Protein AF-A0A8T4LTU1-F1 (afdb_monomer)

pLDDT: mean 87.13, std 15.45, range [32.5, 97.81]

Foldseek 3Di:
DDDDDDWDDKDKDKDWDADPPPPDDPDPLRIKIKMWIWTWDADPVRDIDIDIDIDIPSQPDPVSVVVVVVVVVVVVVVVCVVPVD

Mean predicted aligned error: 6.75 Å

Structure (mmCIF, N/CA/C/O backbone):
data_AF-A0A8T4LTU1-F1
#
_entry.id   AF-A0A8T4LTU1-F1
#
loop_
_atom_site.group_PDB
_atom_site.id
_atom_site.type_symbol
_atom_site.label_atom_id
_atom_site.label_alt_id
_atom_site.label_comp_id
_atom_site.label_asym_id
_atom_site.label_entity_id
_atom_site.label_seq_id
_atom_site.pdbx_PDB_ins_code
_atom_site.Cartn_x
_atom_site.Cartn_y
_atom_site.Cartn_z
_atom_site.occupancy
_atom_site.B_iso_or_equiv
_atom_site.auth_seq_id
_atom_site.auth_comp_id
_atom_site.auth_asym_id
_atom_site.auth_atom_id
_atom_site.pdbx_PDB_model_num
ATOM 1 N N . MET A 1 1 ? 8.221 -13.496 29.355 1.00 32.50 1 MET A N 1
ATOM 2 C CA . MET A 1 1 ? 7.261 -14.336 28.607 1.00 32.50 1 MET A CA 1
ATOM 3 C C . MET A 1 1 ? 6.318 -13.404 27.869 1.00 32.50 1 MET A C 1
ATOM 5 O O . MET A 1 1 ? 5.350 -12.935 28.451 1.00 32.50 1 MET A O 1
ATOM 9 N N . THR A 1 2 ? 6.655 -13.023 26.640 1.00 32.59 2 THR A N 1
ATOM 10 C CA . THR A 1 2 ? 5.833 -12.091 25.858 1.00 32.59 2 THR A CA 1
ATOM 11 C C . THR A 1 2 ? 4.774 -12.906 25.129 1.00 32.59 2 THR A C 1
ATOM 13 O O . THR A 1 2 ? 5.071 -13.663 24.208 1.00 32.59 2 THR A O 1
ATOM 16 N N . SER A 1 3 ? 3.550 -12.821 25.643 1.00 36.28 3 SER A N 1
ATOM 17 C CA . SER A 1 3 ? 2.366 -13.502 25.129 1.00 36.28 3 SER A CA 1
ATOM 18 C C . SER A 1 3 ? 2.114 -13.094 23.677 1.00 36.28 3 SER A C 1
ATOM 20 O O . SER A 1 3 ? 1.831 -11.932 23.389 1.00 36.28 3 SER A O 1
ATOM 22 N N . THR A 1 4 ? 2.239 -14.049 22.755 1.00 50.28 4 THR A N 1
ATOM 23 C CA . THR A 1 4 ? 1.791 -13.888 21.370 1.00 50.28 4 THR A CA 1
ATOM 24 C C . THR A 1 4 ? 0.273 -14.031 21.374 1.00 50.28 4 THR A C 1
ATOM 26 O O . THR A 1 4 ? -0.254 -15.141 21.416 1.00 50.28 4 THR A O 1
ATOM 29 N N . ARG A 1 5 ? -0.450 -12.906 21.397 1.00 48.41 5 ARG A N 1
ATOM 30 C CA . ARG A 1 5 ? -1.902 -12.900 21.176 1.00 48.41 5 ARG A CA 1
ATOM 31 C C . ARG A 1 5 ? -2.127 -13.278 19.708 1.00 48.41 5 ARG A C 1
ATOM 33 O O . ARG A 1 5 ? -1.689 -12.553 18.820 1.00 48.41 5 ARG A O 1
ATOM 40 N N . ALA A 1 6 ? -2.758 -14.425 19.466 1.00 46.34 6 ALA A N 1
ATOM 41 C CA . ALA A 1 6 ? -3.170 -14.847 18.133 1.00 46.34 6 ALA A CA 1
ATOM 42 C C . ALA A 1 6 ? -4.047 -13.751 17.502 1.00 46.34 6 ALA A C 1
ATOM 44 O O . ALA A 1 6 ? -5.091 -13.402 18.055 1.00 46.34 6 ALA A O 1
ATOM 45 N N . SER A 1 7 ? -3.602 -13.177 16.383 1.00 51.44 7 SER A N 1
ATOM 46 C CA . SER A 1 7 ? -4.407 -12.251 15.587 1.00 51.44 7 SER A CA 1
ATOM 47 C C . SER A 1 7 ? -5.612 -13.010 15.030 1.00 51.44 7 SER A C 1
ATOM 49 O O . SER A 1 7 ? -5.433 -13.990 14.305 1.00 51.44 7 SER A O 1
ATOM 51 N N . ARG A 1 8 ? -6.824 -12.584 15.405 1.00 54.09 8 ARG A N 1
ATOM 52 C CA . ARG A 1 8 ? -8.079 -13.001 14.758 1.00 54.09 8 ARG A CA 1
ATOM 53 C C . ARG A 1 8 ? -8.048 -12.548 13.287 1.00 54.09 8 ARG A C 1
ATOM 55 O O . ARG A 1 8 ? -7.327 -11.606 12.980 1.00 54.09 8 ARG A O 1
ATOM 62 N N . GLU A 1 9 ? -8.736 -13.280 12.405 1.00 54.78 9 GLU A N 1
ATOM 63 C CA . GLU A 1 9 ? -8.628 -13.237 10.929 1.00 54.78 9 GLU A CA 1
ATOM 64 C C . GLU A 1 9 ? -8.176 -11.893 10.324 1.00 54.78 9 GLU A C 1
ATOM 66 O O . GLU A 1 9 ? -8.887 -10.890 10.372 1.00 54.78 9 GLU A O 1
ATOM 71 N N . ASN A 1 10 ? -6.998 -11.896 9.690 1.00 66.00 10 ASN A N 1
ATOM 72 C CA . ASN A 1 10 ? -6.512 -10.756 8.917 1.00 66.00 10 ASN A CA 1
ATOM 73 C C . ASN A 1 10 ? -7.296 -10.673 7.602 1.00 66.00 10 ASN A C 1
ATOM 75 O O . ASN A 1 10 ? -7.273 -11.609 6.800 1.00 66.00 10 ASN A O 1
ATOM 79 N N . SER A 1 11 ? -7.956 -9.543 7.352 1.00 81.69 11 SER A N 1
ATOM 80 C CA . SER A 1 11 ? -8.538 -9.270 6.034 1.00 81.69 11 SER A CA 1
ATOM 81 C C . SER A 1 11 ? -7.427 -8.849 5.073 1.00 81.69 11 SER A C 1
ATOM 83 O O . SER A 1 11 ? -6.680 -7.912 5.367 1.00 81.69 11 SER A O 1
ATOM 85 N N . GLN A 1 12 ? -7.316 -9.538 3.933 1.00 92.50 12 GLN A N 1
ATOM 86 C CA . GLN A 1 12 ? -6.302 -9.274 2.911 1.00 92.50 12 GLN A CA 1
ATOM 87 C C . GLN A 1 12 ? -6.949 -8.963 1.558 1.00 92.50 12 GLN A C 1
ATOM 89 O O . GLN A 1 12 ? -7.803 -9.712 1.085 1.00 92.50 12 GLN A O 1
ATOM 94 N N . LEU A 1 13 ? -6.470 -7.906 0.902 1.00 95.44 13 LEU A N 1
ATOM 95 C CA . LEU A 1 13 ? -6.782 -7.579 -0.489 1.00 95.44 13 LEU A CA 1
ATOM 96 C C . LEU A 1 13 ? -5.480 -7.485 -1.291 1.00 95.44 13 LEU A C 1
ATOM 98 O O . LEU A 1 13 ? -4.531 -6.838 -0.852 1.00 95.44 13 LEU A O 1
ATOM 102 N N . ILE A 1 14 ? -5.433 -8.111 -2.468 1.00 95.19 14 ILE A N 1
ATOM 103 C CA . ILE A 1 14 ? -4.305 -8.006 -3.401 1.00 95.19 14 ILE A CA 1
ATOM 104 C C . ILE A 1 14 ? -4.826 -7.475 -4.728 1.00 95.19 14 ILE A C 1
ATOM 106 O O . ILE A 1 14 ? -5.727 -8.064 -5.323 1.00 95.19 14 ILE A O 1
ATOM 110 N N . CYS A 1 15 ? -4.214 -6.396 -5.201 1.00 95.38 15 CYS A N 1
ATOM 111 C CA . CYS A 1 15 ? -4.508 -5.785 -6.487 1.00 95.38 15 CYS A CA 1
ATOM 112 C C . CYS A 1 15 ? -3.241 -5.735 -7.337 1.00 95.38 15 CYS A C 1
ATOM 114 O O . CYS A 1 15 ? -2.133 -5.575 -6.819 1.00 95.38 15 CYS A O 1
ATOM 116 N N . THR A 1 16 ? -3.403 -5.826 -8.651 1.00 94.69 16 THR A N 1
ATOM 117 C CA . THR A 1 16 ? -2.331 -5.497 -9.585 1.00 94.69 16 THR A CA 1
ATOM 118 C C . THR A 1 16 ? -2.417 -4.037 -10.002 1.00 94.69 16 THR A C 1
ATOM 120 O O . THR A 1 16 ? -3.510 -3.500 -10.174 1.00 94.69 16 THR A O 1
ATOM 123 N N . TYR A 1 17 ? -1.264 -3.406 -10.184 1.00 91.56 17 TYR A N 1
ATOM 124 C CA . TYR A 1 17 ? -1.137 -2.014 -10.584 1.00 91.56 17 TYR A CA 1
ATOM 125 C C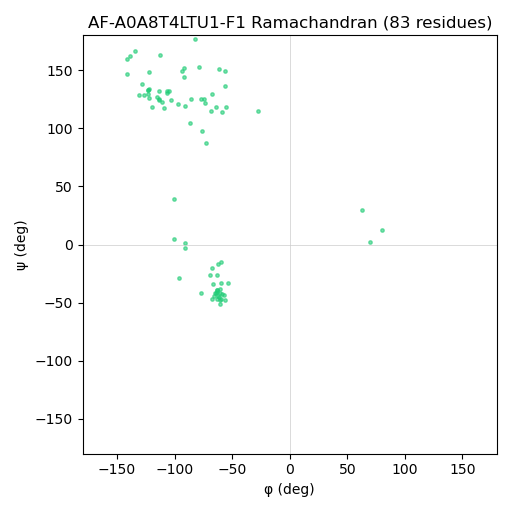 . TYR A 1 17 ? -0.162 -1.893 -11.750 1.00 91.56 17 TYR A C 1
ATOM 127 O O . TYR A 1 17 ? 0.972 -2.359 -11.678 1.00 91.56 17 TYR A O 1
ATOM 135 N N . TRP A 1 18 ? -0.598 -1.219 -12.805 1.00 92.69 18 TRP A N 1
ATOM 136 C CA . TRP A 1 18 ? 0.245 -0.787 -13.908 1.00 92.69 18 TRP A CA 1
ATOM 137 C C . TRP A 1 18 ? 0.010 0.704 -14.134 1.00 92.69 18 TRP A C 1
ATOM 139 O O . TRP A 1 18 ? -1.122 1.182 -14.054 1.00 92.69 18 TRP A O 1
ATOM 149 N N . SER A 1 19 ? 1.089 1.446 -14.3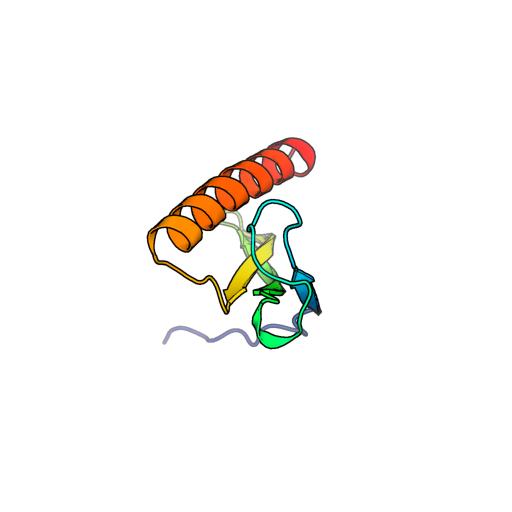78 1.00 86.25 19 SER A N 1
ATO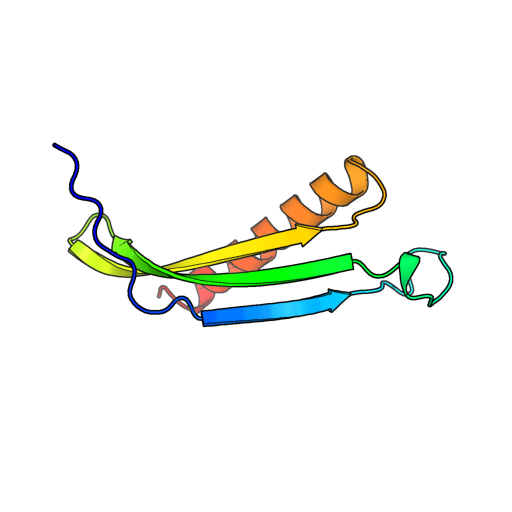M 150 C CA . SER A 1 19 ? 1.018 2.884 -14.633 1.00 86.25 19 SER A CA 1
ATOM 151 C C . SER A 1 19 ? 1.169 3.160 -16.118 1.00 86.25 19 SER A C 1
ATOM 153 O O . SER A 1 19 ? 2.214 2.853 -16.697 1.00 86.25 19 SER A O 1
ATOM 155 N N . SER A 1 20 ? 0.196 3.861 -16.699 1.00 88.50 20 SER A N 1
ATOM 156 C CA . SER A 1 20 ? 0.289 4.386 -18.065 1.00 88.50 20 SER A CA 1
ATOM 157 C C . SER A 1 20 ? 1.427 5.394 -18.251 1.00 88.50 20 SER A C 1
ATOM 159 O O . SER A 1 20 ? 1.831 5.667 -19.375 1.00 88.50 20 SER A O 1
ATOM 161 N N . PHE A 1 21 ? 1.969 5.940 -17.158 1.00 85.38 21 PHE A N 1
ATOM 162 C CA . PHE A 1 21 ? 3.117 6.848 -17.175 1.00 85.38 21 PHE A CA 1
ATOM 163 C C . PHE A 1 21 ? 4.466 6.128 -17.050 1.00 85.38 21 PHE A C 1
ATOM 165 O O . PHE A 1 21 ? 5.502 6.781 -17.103 1.00 85.38 21 PHE A O 1
ATOM 172 N N . SER A 1 22 ? 4.480 4.800 -16.878 1.00 83.94 22 SER A N 1
ATOM 173 C CA . SER A 1 22 ? 5.725 4.031 -16.724 1.00 83.94 22 SER A CA 1
ATOM 174 C C . SER A 1 22 ? 6.588 4.000 -17.989 1.00 83.94 22 SER A C 1
ATOM 176 O O . SER A 1 22 ? 7.776 3.702 -17.906 1.00 83.94 22 SER A O 1
ATOM 178 N N . GLY A 1 23 ? 5.999 4.270 -19.160 1.00 88.88 23 GLY A N 1
ATOM 179 C CA . GLY A 1 23 ? 6.652 4.084 -20.458 1.00 88.88 23 GLY A CA 1
ATOM 180 C C . GLY A 1 23 ? 6.867 2.613 -20.839 1.00 88.88 23 GLY A C 1
ATOM 181 O O . GLY A 1 23 ? 7.433 2.343 -21.895 1.00 88.88 23 GLY A O 1
ATOM 182 N N . LEU A 1 24 ? 6.415 1.667 -20.007 1.00 89.75 24 LEU A N 1
ATOM 183 C CA . LEU A 1 24 ? 6.479 0.232 -20.268 1.00 89.75 24 LEU A 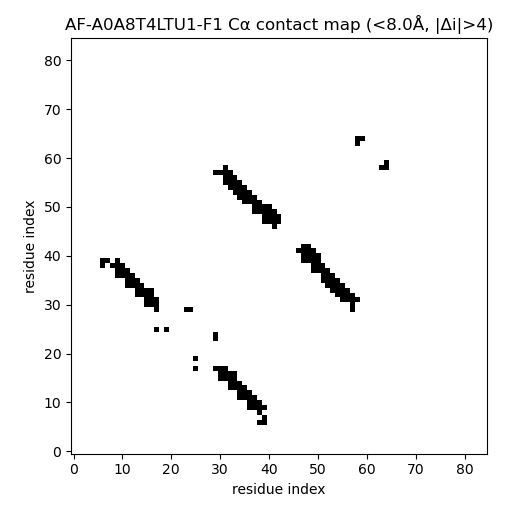CA 1
ATOM 184 C C . LEU A 1 24 ? 5.193 -0.253 -20.954 1.00 89.75 24 LEU A C 1
ATOM 186 O O . LEU A 1 24 ? 4.128 0.322 -20.718 1.00 89.75 24 LEU A O 1
ATOM 190 N N . PRO A 1 25 ? 5.255 -1.329 -21.762 1.00 94.81 25 PRO A N 1
ATOM 191 C CA . PRO A 1 25 ? 4.064 -1.957 -22.319 1.00 94.81 25 PRO A CA 1
ATOM 192 C C . PRO A 1 25 ? 3.080 -2.394 -21.231 1.00 94.81 25 PRO A C 1
ATOM 194 O O . PRO A 1 25 ? 3.479 -2.785 -20.129 1.00 94.81 25 PRO A O 1
ATOM 197 N N . ASP A 1 26 ? 1.795 -2.379 -21.563 1.00 95.06 26 ASP A N 1
ATOM 198 C CA . ASP A 1 26 ? 0.763 -3.026 -20.759 1.00 95.06 26 ASP A CA 1
ATOM 199 C C . ASP A 1 26 ? 0.887 -4.550 -20.926 1.00 95.06 26 ASP A C 1
ATOM 201 O O . ASP A 1 26 ? 0.335 -5.146 -21.851 1.00 95.06 26 ASP A O 1
ATOM 205 N N . ALA A 1 27 ? 1.723 -5.158 -20.086 1.00 93.50 27 ALA A N 1
ATOM 206 C CA . ALA A 1 27 ? 2.030 -6.581 -20.113 1.00 93.50 27 ALA A CA 1
ATOM 207 C C . ALA A 1 27 ? 2.156 -7.124 -18.677 1.00 93.50 27 ALA A C 1
ATOM 209 O O . ALA A 1 27 ? 2.617 -6.384 -17.800 1.00 93.50 27 ALA A O 1
ATOM 210 N N . PRO A 1 28 ? 1.772 -8.390 -18.410 1.00 92.94 28 PRO A N 1
ATOM 211 C CA . PRO A 1 28 ? 1.715 -8.949 -17.054 1.00 92.94 28 PRO A CA 1
ATOM 212 C C . PRO A 1 28 ? 3.014 -8.825 -16.246 1.00 92.94 28 PRO A C 1
ATOM 214 O O . PRO A 1 28 ? 2.973 -8.639 -15.031 1.00 92.94 28 PRO A O 1
ATOM 217 N N . GLU A 1 29 ? 4.169 -8.900 -16.901 1.00 92.75 29 GLU A N 1
ATOM 218 C CA . GLU A 1 29 ? 5.493 -8.732 -16.297 1.00 92.75 29 GLU A CA 1
ATOM 219 C C . GLU A 1 29 ? 5.728 -7.329 -15.712 1.00 92.75 29 GLU A C 1
ATOM 221 O O . GLU A 1 29 ? 6.487 -7.178 -14.753 1.00 92.75 29 GLU A O 1
ATOM 226 N N . ASN A 1 30 ? 5.033 -6.314 -16.232 1.00 93.44 30 ASN A N 1
ATOM 227 C CA . ASN A 1 30 ? 5.161 -4.918 -15.812 1.00 93.44 30 ASN A CA 1
ATOM 228 C C . ASN A 1 30 ? 4.181 -4.548 -14.690 1.00 93.44 30 ASN A C 1
ATOM 230 O O . ASN A 1 30 ? 4.129 -3.392 -14.265 1.00 93.44 30 ASN A O 1
ATOM 234 N N . TYR A 1 31 ? 3.378 -5.506 -14.220 1.00 94.31 31 TYR A N 1
ATOM 235 C CA . TYR A 1 31 ? 2.370 -5.258 -13.200 1.00 94.31 31 TYR A CA 1
ATOM 236 C C . TYR A 1 31 ? 2.998 -5.374 -11.817 1.00 94.31 31 TYR A C 1
ATOM 238 O O . TYR A 1 31 ? 3.569 -6.396 -11.431 1.00 94.31 31 TYR A O 1
ATOM 246 N N . GLN A 1 32 ? 2.838 -4.318 -11.037 1.00 93.94 32 GLN A N 1
ATOM 247 C CA . GLN A 1 32 ? 3.154 -4.308 -9.620 1.00 93.94 32 GLN A CA 1
ATOM 248 C C . GLN A 1 32 ? 2.031 -4.987 -8.843 1.00 93.94 32 GLN A C 1
ATOM 250 O O . GLN A 1 32 ? 0.875 -4.980 -9.267 1.00 93.94 32 GLN A O 1
ATOM 255 N N . LYS A 1 33 ? 2.354 -5.566 -7.688 1.00 95.19 33 LYS A N 1
ATOM 256 C CA . LYS A 1 33 ? 1.351 -6.143 -6.783 1.00 95.19 33 LYS A CA 1
ATOM 257 C C . LYS A 1 33 ? 1.272 -5.295 -5.533 1.00 95.19 33 LYS A C 1
ATOM 259 O O . LYS A 1 33 ? 2.279 -5.128 -4.854 1.00 95.19 33 LYS A O 1
ATOM 264 N N . VAL A 1 34 ? 0.083 -4.788 -5.227 1.00 96.44 34 VAL A N 1
ATOM 265 C CA . VAL A 1 34 ? -0.187 -4.039 -4.001 1.00 96.44 34 VAL A CA 1
ATOM 266 C C . VAL A 1 34 ? -1.058 -4.898 -3.098 1.00 96.44 34 VAL A C 1
ATOM 268 O O . VAL A 1 34 ? -2.172 -5.276 -3.460 1.00 96.44 34 VAL A O 1
ATOM 271 N N . ARG A 1 35 ? -0.524 -5.231 -1.928 1.00 96.31 35 ARG A N 1
ATOM 272 C CA . ARG A 1 35 ? -1.183 -6.015 -0.888 1.00 96.31 35 ARG A CA 1
ATOM 273 C C . ARG A 1 35 ? -1.570 -5.096 0.259 1.00 96.31 35 ARG A C 1
ATOM 275 O O . ARG A 1 35 ? -0.731 -4.347 0.753 1.00 96.31 35 ARG A O 1
ATOM 282 N N . TYR A 1 36 ? -2.822 -5.192 0.681 1.00 96.06 36 TYR A N 1
ATOM 283 C CA . TYR A 1 36 ? -3.379 -4.512 1.840 1.00 96.06 36 TYR A CA 1
ATOM 284 C C . TYR A 1 36 ? -3.734 -5.561 2.881 1.00 96.06 36 TYR A C 1
ATOM 286 O O . TYR A 1 36 ? -4.484 -6.493 2.587 1.00 96.06 36 TYR A O 1
ATOM 294 N N . GLU A 1 37 ? -3.208 -5.401 4.086 1.00 95.44 37 GLU A N 1
ATOM 295 C CA . GLU A 1 37 ? -3.451 -6.304 5.206 1.00 95.44 37 GLU A CA 1
ATOM 296 C C . GLU A 1 37 ? -3.950 -5.495 6.399 1.00 95.44 37 GLU A C 1
ATOM 298 O O . GLU A 1 37 ? -3.331 -4.499 6.786 1.00 95.44 37 GLU A O 1
ATOM 303 N N . LEU A 1 38 ? -5.070 -5.925 6.975 1.00 94.56 38 LEU A N 1
ATOM 304 C CA . LEU A 1 38 ? -5.624 -5.348 8.194 1.00 94.56 38 LEU A CA 1
ATOM 305 C C . LEU A 1 38 ? -5.364 -6.275 9.373 1.00 94.56 38 LEU A C 1
ATOM 307 O O . LEU A 1 38 ? -5.658 -7.468 9.307 1.00 94.56 38 LEU A O 1
ATOM 311 N N . PHE A 1 39 ? -4.870 -5.696 10.461 1.00 92.12 39 PHE A N 1
ATOM 312 C CA . PHE A 1 39 ? -4.652 -6.393 11.719 1.00 92.12 39 PHE A CA 1
ATOM 313 C C . PHE A 1 39 ? -5.410 -5.685 12.837 1.00 92.12 39 PHE A C 1
ATOM 315 O O . PHE A 1 39 ? -5.289 -4.469 13.015 1.00 92.12 39 PHE A O 1
ATOM 322 N N . GLU A 1 40 ? -6.133 -6.458 13.642 1.00 92.38 40 GLU A N 1
ATOM 323 C CA . GLU A 1 40 ? -6.643 -5.968 14.919 1.00 92.38 40 GLU A CA 1
ATOM 324 C C . GLU A 1 40 ? -5.474 -5.716 15.880 1.00 92.38 40 GLU A C 1
ATOM 326 O O . GLU A 1 40 ? -4.595 -6.566 16.083 1.00 92.38 40 GLU A O 1
ATOM 331 N N . ARG A 1 41 ? -5.458 -4.524 16.475 1.00 89.50 41 ARG A N 1
ATOM 332 C CA . ARG A 1 41 ? -4.456 -4.071 17.440 1.00 89.50 41 ARG A CA 1
ATOM 333 C C . ARG A 1 41 ? -5.117 -3.402 18.631 1.00 89.50 41 ARG A C 1
ATOM 335 O O . ARG A 1 41 ? -6.287 -3.038 18.612 1.00 89.50 41 ARG A O 1
ATOM 342 N N . GLU A 1 42 ? -4.317 -3.210 19.664 1.00 90.81 42 GLU A N 1
ATOM 343 C CA . GLU A 1 42 ? -4.653 -2.387 20.816 1.00 90.81 42 GLU A CA 1
ATOM 344 C C . GLU A 1 42 ? -3.711 -1.177 20.802 1.00 90.81 42 GLU A C 1
ATOM 346 O O . GLU A 1 42 ? -2.510 -1.330 20.563 1.00 90.81 42 GLU A O 1
ATOM 351 N N . ASN A 1 43 ? -4.242 0.033 20.974 1.00 86.06 43 ASN A N 1
ATOM 352 C CA . ASN A 1 43 ? -3.423 1.242 21.027 1.00 86.06 43 ASN A CA 1
ATOM 353 C C . ASN A 1 43 ? -2.831 1.464 22.432 1.00 86.06 43 ASN A C 1
ATOM 355 O O . ASN A 1 43 ? -3.158 0.757 23.382 1.00 86.06 43 ASN A O 1
ATOM 359 N N . ALA A 1 44 ? -2.004 2.502 22.592 1.00 84.81 44 ALA A N 1
ATOM 360 C CA . ALA A 1 44 ? -1.329 2.816 23.859 1.00 84.81 44 ALA A CA 1
ATOM 361 C C . ALA A 1 44 ? -2.275 3.083 25.052 1.00 84.81 44 ALA A C 1
ATOM 363 O O . ALA A 1 44 ? -1.830 3.087 26.195 1.00 84.81 44 ALA A O 1
AT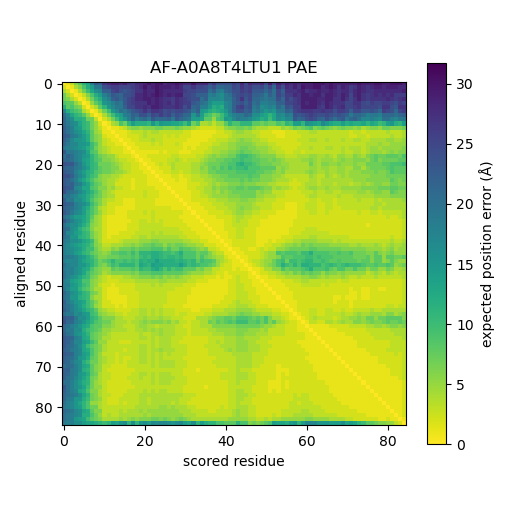OM 364 N N . THR A 1 45 ? -3.567 3.310 24.799 1.00 89.38 45 THR A N 1
ATOM 365 C CA . THR A 1 45 ? -4.593 3.546 25.830 1.00 89.38 45 THR A CA 1
ATOM 366 C C . THR A 1 45 ? -5.437 2.308 26.138 1.00 89.38 45 THR A C 1
ATOM 368 O O . THR A 1 45 ? -6.406 2.408 26.886 1.00 89.38 45 THR A O 1
ATOM 371 N N . GLY A 1 46 ? -5.113 1.153 25.548 1.00 87.94 46 GLY A N 1
ATOM 372 C CA . GLY A 1 46 ? -5.881 -0.080 25.724 1.00 87.94 46 GLY A CA 1
ATOM 373 C C . GLY A 1 46 ? -7.150 -0.163 24.866 1.00 87.94 46 GLY A C 1
ATOM 374 O O . GLY A 1 46 ? -8.006 -1.008 25.115 1.00 87.94 46 GLY A O 1
ATOM 375 N N . LYS A 1 47 ? -7.325 0.728 23.879 1.00 89.00 47 LYS A N 1
ATOM 376 C CA . LYS A 1 47 ? -8.494 0.729 22.982 1.00 89.00 47 LYS A CA 1
ATOM 377 C C . LYS A 1 47 ? -8.208 -0.052 21.702 1.00 89.00 47 LYS A C 1
ATOM 379 O O . LYS A 1 47 ? -7.082 -0.028 21.204 1.00 89.00 47 LYS A O 1
ATOM 384 N N . ASN A 1 48 ? -9.248 -0.664 21.135 1.00 90.69 48 ASN A N 1
ATOM 385 C CA . ASN A 1 48 ? -9.178 -1.322 19.830 1.00 90.69 48 ASN A CA 1
ATOM 386 C C . ASN A 1 48 ? -8.700 -0.343 18.748 1.00 90.69 48 ASN A C 1
ATOM 388 O O . ASN A 1 48 ? -9.155 0.800 18.678 1.00 90.69 48 ASN A O 1
ATOM 392 N N . ALA A 1 49 ? -7.797 -0.816 17.900 1.00 91.31 49 ALA A N 1
ATOM 393 C CA . ALA A 1 49 ? -7.221 -0.099 16.776 1.00 91.31 49 ALA A CA 1
ATOM 394 C C . ALA A 1 49 ? -7.052 -1.046 15.582 1.00 91.31 49 ALA A C 1
ATOM 396 O O . ALA A 1 49 ? -7.017 -2.266 15.734 1.00 91.31 49 ALA A O 1
ATOM 397 N N . THR A 1 50 ? -6.934 -0.478 14.385 1.00 92.00 50 THR A N 1
ATOM 398 C CA . THR A 1 50 ? -6.630 -1.228 13.161 1.00 92.00 50 THR A CA 1
ATOM 399 C C . THR A 1 50 ? -5.254 -0.815 12.654 1.00 92.00 50 THR A C 1
ATOM 401 O O . THR A 1 50 ? -5.008 0.367 12.421 1.00 92.00 50 THR A O 1
ATOM 404 N N . GLU A 1 51 ? -4.353 -1.778 12.475 1.00 92.50 51 GLU A N 1
ATOM 405 C CA . GLU A 1 51 ? -3.121 -1.578 11.708 1.00 92.50 51 GLU A CA 1
ATOM 406 C C . GLU A 1 51 ? -3.405 -1.947 10.251 1.00 92.50 51 GLU A C 1
ATOM 408 O O . GLU A 1 51 ? -3.745 -3.091 9.960 1.00 92.50 51 GLU A O 1
ATOM 413 N N . LEU A 1 52 ? -3.255 -0.979 9.346 1.00 94.75 52 LEU A N 1
ATOM 414 C CA . LEU A 1 52 ? -3.209 -1.220 7.908 1.00 94.75 52 LEU A CA 1
ATOM 415 C C . LEU A 1 52 ? -1.746 -1.290 7.466 1.00 94.75 52 LEU A C 1
ATOM 417 O O . LEU A 1 52 ? -1.007 -0.314 7.611 1.00 94.75 52 LEU A O 1
ATOM 421 N N . ARG A 1 53 ? -1.351 -2.423 6.884 1.00 95.31 53 ARG A N 1
ATOM 422 C CA . ARG A 1 53 ? -0.062 -2.599 6.213 1.00 95.31 53 ARG A CA 1
ATOM 423 C C . ARG A 1 53 ? -0.268 -2.641 4.708 1.00 95.31 53 ARG A C 1
ATOM 425 O O . ARG A 1 53 ? -1.131 -3.365 4.219 1.00 95.31 53 ARG A O 1
ATOM 432 N N . ILE A 1 54 ? 0.543 -1.870 3.989 1.00 96.12 54 ILE A N 1
ATOM 433 C CA . ILE A 1 54 ? 0.581 -1.866 2.528 1.00 96.12 54 ILE A CA 1
ATOM 434 C C . ILE A 1 54 ? 1.950 -2.379 2.099 1.00 96.12 54 ILE A C 1
ATOM 436 O O . ILE A 1 54 ? 2.975 -1.879 2.561 1.00 96.12 54 ILE A O 1
ATOM 440 N N . THR A 1 55 ? 1.976 -3.385 1.233 1.00 94.94 55 THR A N 1
ATOM 441 C CA . THR A 1 55 ? 3.204 -3.906 0.624 1.00 94.94 55 THR A CA 1
ATOM 442 C C . THR A 1 55 ? 3.075 -3.830 -0.885 1.00 94.94 55 THR A C 1
ATOM 444 O O . THR A 1 55 ? 2.077 -4.276 -1.445 1.00 94.94 55 THR A O 1
ATOM 447 N N . GLN A 1 56 ? 4.080 -3.253 -1.536 1.00 94.94 56 GLN A N 1
ATOM 448 C CA . GLN A 1 56 ? 4.128 -3.102 -2.983 1.00 94.94 56 GLN A CA 1
ATOM 449 C C . GLN A 1 56 ? 5.352 -3.838 -3.527 1.00 94.94 56 GLN A C 1
ATOM 451 O O . GLN A 1 56 ? 6.485 -3.529 -3.162 1.00 94.94 56 GLN A O 1
ATOM 456 N N . GLU A 1 57 ? 5.104 -4.836 -4.370 1.00 93.94 57 GLU A N 1
ATOM 457 C CA . GLU A 1 57 ? 6.107 -5.730 -4.952 1.00 93.94 57 GLU A CA 1
ATOM 458 C C . GLU A 1 57 ? 6.223 -5.507 -6.468 1.00 93.94 57 GLU A C 1
ATOM 460 O O . GLU A 1 57 ? 5.316 -4.960 -7.103 1.00 93.94 57 GLU A O 1
ATOM 465 N N . ASN A 1 58 ? 7.321 -5.997 -7.054 1.00 91.25 58 ASN A N 1
ATOM 466 C CA . ASN A 1 58 ? 7.657 -5.856 -8.478 1.00 91.25 58 ASN A CA 1
ATOM 467 C C . ASN A 1 58 ? 7.859 -4.393 -8.929 1.00 91.25 58 ASN A C 1
ATOM 469 O O . ASN A 1 58 ? 7.614 -4.032 -10.078 1.00 91.25 58 ASN A O 1
ATOM 473 N N . THR A 1 59 ? 8.310 -3.531 -8.014 1.00 87.75 59 THR A N 1
ATOM 474 C CA . THR A 1 59 ? 8.727 -2.167 -8.352 1.00 87.75 59 THR A CA 1
ATOM 475 C C . THR A 1 59 ? 10.093 -2.212 -9.053 1.00 87.75 59 THR A C 1
ATOM 477 O O . THR A 1 59 ? 11.029 -2.782 -8.492 1.00 87.75 59 THR A O 1
ATOM 480 N N . PRO A 1 60 ? 10.239 -1.630 -10.258 1.00 84.94 60 PRO A N 1
ATOM 481 C CA . PRO A 1 60 ? 11.367 -1.919 -11.151 1.00 84.94 60 PRO A CA 1
ATOM 482 C C . PRO A 1 60 ? 12.718 -1.386 -10.662 1.00 84.94 60 PRO A C 1
ATOM 484 O O . PRO A 1 60 ? 13.757 -1.931 -11.026 1.00 84.94 60 PRO A O 1
ATOM 487 N N . THR A 1 61 ? 12.723 -0.327 -9.848 1.00 89.25 61 THR A N 1
ATOM 488 C CA . THR A 1 61 ? 13.950 0.258 -9.292 1.00 89.25 61 THR A CA 1
ATOM 489 C C . THR A 1 61 ? 13.765 0.652 -7.833 1.00 89.25 61 THR A C 1
ATOM 491 O O . THR A 1 61 ? 12.641 0.814 -7.346 1.00 89.25 61 THR A O 1
ATOM 494 N N . LYS A 1 62 ? 14.886 0.844 -7.131 1.00 91.38 62 LYS A N 1
ATOM 495 C CA . LYS A 1 62 ? 14.886 1.293 -5.739 1.00 91.38 62 LYS A CA 1
ATOM 496 C C . LYS A 1 62 ? 14.294 2.696 -5.606 1.00 91.38 62 LYS A C 1
ATOM 498 O O . LYS A 1 62 ? 13.485 2.934 -4.722 1.00 91.38 62 LYS A O 1
ATOM 503 N N . GLU A 1 63 ? 14.627 3.595 -6.523 1.00 92.12 63 GLU A N 1
ATOM 504 C CA . GLU A 1 63 ? 14.131 4.972 -6.541 1.00 92.12 63 GLU A CA 1
ATOM 505 C C . GLU A 1 63 ? 12.609 5.002 -6.737 1.00 92.12 63 GLU A C 1
ATOM 507 O O . GLU A 1 63 ? 11.903 5.771 -6.085 1.00 92.12 63 GLU A O 1
ATOM 512 N N . ALA A 1 64 ? 12.079 4.125 -7.597 1.00 88.75 64 ALA A N 1
ATOM 513 C CA . ALA A 1 64 ? 10.639 3.968 -7.777 1.00 88.75 64 ALA A CA 1
ATOM 514 C C . ALA A 1 64 ? 9.963 3.390 -6.520 1.00 88.75 64 ALA A C 1
ATOM 516 O O . ALA A 1 64 ? 8.829 3.767 -6.204 1.00 88.75 64 ALA A O 1
ATOM 517 N N . ALA A 1 65 ? 10.650 2.511 -5.782 1.00 91.19 65 ALA A N 1
ATOM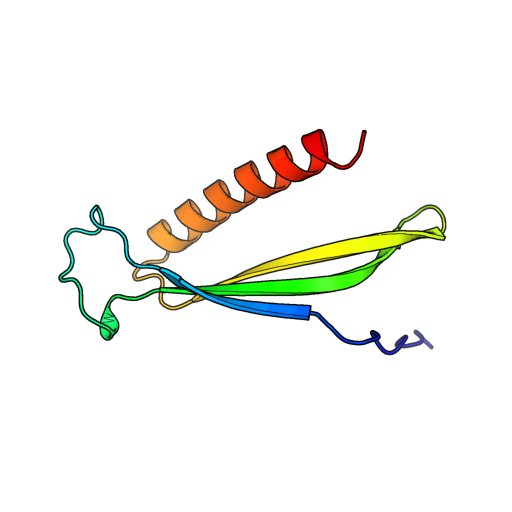 518 C CA . ALA A 1 65 ? 10.165 1.983 -4.509 1.00 91.19 65 ALA A CA 1
ATOM 519 C C . ALA A 1 65 ? 10.124 3.074 -3.428 1.00 91.19 65 ALA A C 1
ATOM 521 O O . ALA A 1 65 ? 9.082 3.259 -2.806 1.00 91.19 65 ALA A O 1
ATOM 522 N N . GLU A 1 66 ? 11.192 3.861 -3.282 1.00 94.50 66 GLU A N 1
ATOM 523 C CA . GLU A 1 66 ? 11.269 5.000 -2.355 1.00 94.50 66 GLU A CA 1
ATOM 524 C C . GLU A 1 66 ? 10.212 6.070 -2.680 1.00 94.50 66 GLU A C 1
ATOM 526 O O . GLU A 1 66 ? 9.539 6.598 -1.789 1.00 94.50 66 GLU A O 1
ATOM 531 N N . HIS A 1 67 ? 10.005 6.367 -3.968 1.00 91.38 67 HIS A N 1
ATOM 532 C CA . HIS A 1 67 ? 8.947 7.275 -4.407 1.00 91.38 67 HIS A CA 1
ATOM 533 C C . HIS A 1 67 ? 7.553 6.751 -4.031 1.00 91.38 67 HIS A C 1
ATOM 535 O O . HIS A 1 67 ? 6.725 7.504 -3.510 1.00 91.38 67 HIS A O 1
ATOM 541 N N . SER A 1 68 ? 7.303 5.457 -4.256 1.00 92.31 68 SER A N 1
ATOM 542 C CA . SER A 1 68 ? 6.035 4.809 -3.907 1.00 92.31 68 SER A CA 1
ATOM 543 C C . SER A 1 68 ? 5.805 4.792 -2.395 1.00 92.31 68 SER A C 1
ATOM 545 O O . SER A 1 68 ? 4.706 5.106 -1.945 1.00 92.31 68 SER A O 1
ATOM 547 N N . GLU A 1 69 ? 6.838 4.506 -1.599 1.00 94.62 69 GLU A N 1
ATOM 548 C CA . GLU A 1 69 ? 6.779 4.536 -0.134 1.00 94.62 69 GLU A CA 1
ATOM 549 C C . GLU A 1 69 ? 6.419 5.933 0.383 1.00 94.62 69 GLU A C 1
ATOM 551 O O . GLU A 1 69 ? 5.489 6.084 1.180 1.00 94.62 69 GLU A O 1
ATOM 556 N N . LYS A 1 70 ? 7.078 6.980 -0.131 1.00 96.38 70 LYS A N 1
ATOM 557 C CA . LYS A 1 70 ? 6.749 8.370 0.215 1.00 96.38 70 LYS A CA 1
ATOM 558 C C . LYS A 1 70 ? 5.299 8.709 -0.135 1.00 96.38 70 LYS A C 1
ATOM 560 O O . LYS A 1 70 ? 4.612 9.356 0.659 1.00 96.38 70 LYS A O 1
ATOM 565 N N . ASN A 1 71 ? 4.826 8.276 -1.304 1.00 95.19 71 ASN A N 1
ATOM 566 C CA . ASN A 1 71 ? 3.444 8.489 -1.724 1.00 95.19 71 ASN A CA 1
ATOM 567 C C . ASN A 1 71 ? 2.445 7.783 -0.792 1.00 95.19 71 ASN A C 1
ATOM 569 O O . ASN A 1 71 ? 1.508 8.421 -0.307 1.00 95.19 71 ASN A O 1
ATOM 573 N N . TRP A 1 72 ? 2.677 6.511 -0.457 1.00 96.62 72 TRP A N 1
ATOM 574 C CA . TRP A 1 72 ? 1.851 5.781 0.510 1.00 96.62 72 TRP A CA 1
ATOM 575 C C . TRP A 1 72 ? 1.860 6.426 1.893 1.00 96.62 72 TRP A C 1
ATOM 577 O O . TRP A 1 72 ? 0.809 6.514 2.526 1.00 96.62 72 TRP A O 1
ATOM 587 N N . GLY A 1 73 ? 3.004 6.951 2.338 1.00 97.50 73 GLY A N 1
ATOM 588 C CA . GLY A 1 73 ? 3.099 7.715 3.580 1.00 97.50 73 GLY A CA 1
ATOM 589 C C . GLY A 1 73 ? 2.158 8.924 3.597 1.00 97.50 73 GLY A C 1
ATOM 590 O O . GLY A 1 73 ? 1.449 9.144 4.580 1.00 97.50 73 GLY A O 1
ATOM 591 N N . MET A 1 74 ? 2.084 9.673 2.491 1.00 97.81 74 MET A N 1
ATOM 592 C CA . MET A 1 74 ? 1.148 10.797 2.359 1.00 97.81 74 MET A CA 1
ATOM 593 C C . MET A 1 74 ? -0.317 10.337 2.371 1.00 97.81 74 MET A C 1
ATOM 595 O O . MET A 1 74 ? -1.133 10.938 3.073 1.00 97.81 74 MET A O 1
ATOM 599 N N . VAL A 1 75 ? -0.648 9.263 1.646 1.00 97.50 75 VAL A N 1
ATOM 600 C CA . VAL A 1 75 ? -2.007 8.693 1.607 1.00 97.50 75 VAL A CA 1
ATOM 601 C C . VAL A 1 75 ? -2.453 8.246 3.002 1.00 97.50 75 VAL A C 1
ATOM 603 O O . VAL A 1 75 ? -3.510 8.669 3.472 1.00 97.50 75 VAL A O 1
ATOM 606 N N . LEU A 1 76 ? -1.631 7.459 3.704 1.00 97.06 76 LEU A N 1
ATOM 607 C CA . LEU A 1 76 ? -1.936 6.957 5.048 1.00 97.06 76 LEU A CA 1
ATOM 608 C C . LEU A 1 76 ? -2.072 8.094 6.069 1.00 97.06 76 LEU A C 1
ATOM 610 O O . LEU A 1 76 ? -2.971 8.066 6.910 1.00 97.06 76 LEU A O 1
ATOM 614 N N . ALA A 1 77 ? -1.232 9.129 5.978 1.00 96.81 77 ALA A N 1
ATOM 615 C CA . ALA A 1 77 ? -1.362 10.315 6.820 1.00 96.81 77 ALA A CA 1
ATOM 616 C C . ALA A 1 77 ? -2.683 11.063 6.563 1.00 96.81 77 ALA A C 1
ATOM 618 O O . ALA A 1 77 ? -3.332 11.515 7.509 1.00 96.81 77 ALA A O 1
ATOM 619 N N . GLY A 1 78 ? -3.103 11.178 5.299 1.00 97.62 78 GLY A N 1
ATOM 620 C CA . GLY A 1 78 ? -4.403 11.742 4.929 1.00 97.62 78 GLY A CA 1
ATOM 621 C C . GLY A 1 78 ? -5.574 10.923 5.478 1.00 97.62 78 GLY A C 1
ATOM 622 O O . GLY A 1 78 ? -6.495 11.491 6.063 1.00 97.62 78 GLY A O 1
ATOM 623 N N . MET A 1 79 ? -5.505 9.594 5.366 1.00 97.00 79 MET A N 1
ATOM 624 C CA . MET A 1 79 ? -6.518 8.687 5.915 1.00 97.00 79 MET A CA 1
ATOM 625 C C . MET A 1 79 ? -6.654 8.830 7.430 1.00 97.00 79 MET A C 1
ATOM 627 O O . MET A 1 79 ? -7.772 8.979 7.917 1.00 97.00 79 MET A O 1
ATOM 631 N N . LYS A 1 80 ? -5.540 8.862 8.175 1.00 95.12 80 LYS A N 1
ATOM 632 C CA . LYS A 1 80 ? -5.576 9.079 9.631 1.00 95.12 80 LYS A CA 1
ATOM 633 C C . LYS A 1 80 ? -6.287 10.377 9.997 1.00 95.12 80 LYS A C 1
ATOM 635 O O . LYS A 1 80 ? -7.195 10.363 10.815 1.00 95.12 80 LYS A O 1
ATOM 640 N N . LYS A 1 81 ? -5.952 11.486 9.327 1.00 96.38 81 LYS A N 1
ATOM 641 C CA . LYS A 1 81 ? -6.619 12.783 9.549 1.00 96.38 81 LYS A CA 1
ATOM 642 C C . LYS A 1 81 ? -8.127 12.739 9.281 1.00 96.38 81 LYS A C 1
ATOM 644 O O . LYS A 1 81 ? -8.878 13.484 9.906 1.00 96.38 81 LYS A O 1
ATOM 649 N N . LEU A 1 82 ? -8.568 11.92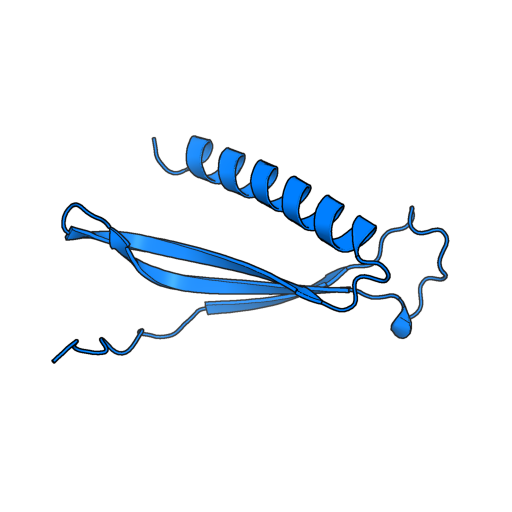6 8.321 1.00 96.69 82 LEU A N 1
ATOM 650 C CA . LEU A 1 82 ? -9.981 11.790 7.976 1.00 96.69 82 LEU A CA 1
ATOM 651 C C . LEU A 1 82 ? -10.745 10.923 8.987 1.00 96.69 82 LEU A C 1
ATOM 653 O O . LEU A 1 82 ? -11.877 11.265 9.325 1.00 96.69 82 LEU A O 1
ATOM 657 N N . 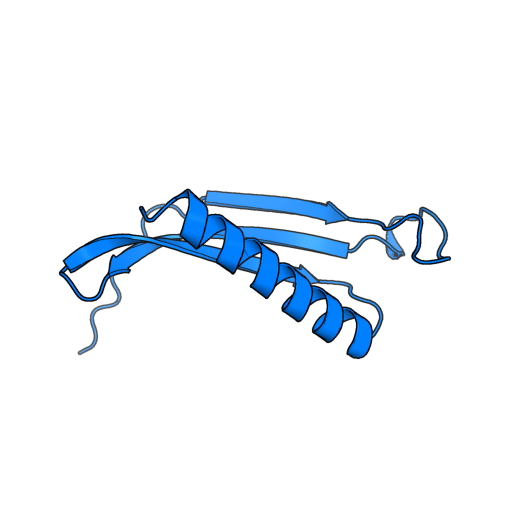LEU A 1 83 ? -10.136 9.817 9.426 1.00 94.06 83 LEU A N 1
ATOM 658 C CA . LEU A 1 83 ? -10.793 8.742 10.177 1.00 94.06 83 LEU A CA 1
ATOM 659 C C . LEU A 1 83 ? -10.630 8.847 11.702 1.00 94.06 83 LEU A C 1
ATOM 661 O O . LEU A 1 83 ? -11.505 8.387 12.426 1.00 94.06 83 LEU A O 1
ATOM 665 N N . GLU A 1 84 ? -9.539 9.436 12.196 1.00 90.06 84 GLU A N 1
ATOM 666 C CA . GLU A 1 84 ? -9.186 9.481 13.628 1.00 90.06 84 GLU A CA 1
ATOM 667 C C . GLU A 1 84 ? -9.532 10.835 14.282 1.00 90.06 84 GLU A C 1
ATOM 669 O O . GLU A 1 84 ? -8.749 11.367 15.069 1.00 90.06 84 GLU A O 1
ATOM 674 N N . LYS A 1 85 ? -10.677 11.428 13.924 1.00 76.62 85 LYS A N 1
ATOM 675 C CA . LYS A 1 85 ? -11.137 12.698 14.515 1.00 76.62 85 LYS A CA 1
ATOM 676 C C . LYS A 1 85 ? -11.576 12.560 15.970 1.00 76.62 85 LYS A C 1
ATOM 678 O O . LYS A 1 85 ? -12.195 11.527 16.306 1.00 76.62 85 LYS A O 1
#

Sequence (85 aa):
MTSTRASRENSQLICTYWSSFSGLPDAPENYQKVRYELFERENATGKNATELRITQENTPTKEAAEHSEKNWGM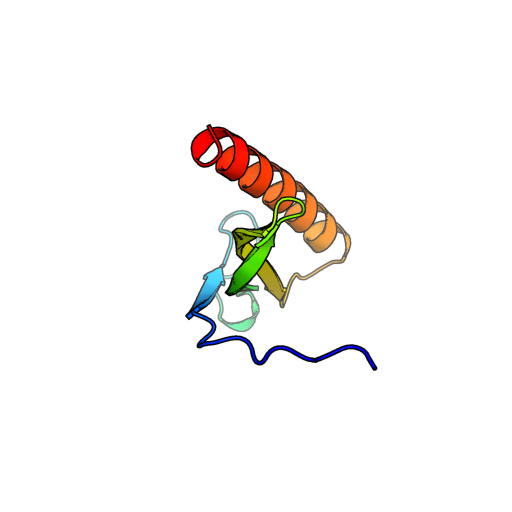VLAGMKKLLEK

Solvent-accessible surface area (backbone atoms only — not comparable to full-atom values): 5372 Å² total; per-residue (Å²): 136,84,80,81,74,81,75,65,86,66,56,72,49,77,46,78,45,73,58,93,83,68,82,60,74,99,46,80,91,60,39,21,40,42,35,41,39,40,38,80,41,67,44,100,84,75,43,85,39,78,47,78,46,79,48,77,44,74,59,93,43,70,68,56,42,54,53,48,50,54,51,50,52,52,52,53,54,51,49,46,68,71,72,70,116

Radius of gyration: 16.43 Å; Cα contacts (8 Å, |Δi|>4): 89; chains: 1; bounding box: 26×28×51 Å

Secondary structure (DSSP, 8-state):
-----PPP--EEEEEEE--TTS-S-S-GGG-EEEEEEEEEEE-TTS-EEEEEEEEEE--SSHHHHHHHHHHHHHHHHHHHHHH--

Nearest PDB structures (foldseek):
  3ck5-assembly1_A  TM=4.175E-01  e=1.354E-01  Streptomyces coelicolor A3(2)
  8rj3-assembly1_I  TM=3.669E-01  e=2.305E-01  Homo sapiens
  5mkf-assembly1_B  TM=3.944E-01  e=3.295E+00  Homo sapiens
  8uzt-assembly1_B  TM=3.837E-01  e=2.069E+00  Homo sapiens
  6yfo-assembly1_AA  TM=1.936E-01  e=3.924E-01  Leviviridae sp.